Protein AF-A0A9P4Y854-F1 (afdb_monomer_lite)

Foldseek 3Di:
DDDPPDDDDDPVVVVVVLVVLLVVLVVQWDKAAAWPVCVVVVNGIFTGHPPRDPATSVCSVVVPPDGCRVHDDPVRVVVVVVVVVVVVVVVVVVVVVVVVVVVVVVVVVVVVVD

Secondary structure (DSSP, 8-state):
------PPPPHHHHHHHHHHHHHHHHHTPEEEEPPHHHHTTT--EEEE-TTT-SS-HHHHHTT-S---TT---HHHHHHHHHHHHHHHHHHHHHHHHHHHHHHHHHHHHHHHT-

pLDDT: mean 89.94, std 11.45, range [39.94, 98.5]

Sequence (114 aa):
MLNRITKSRSRAEKTKQKDSLLSLVLQNAITMPSCSFCEDRGIQSCQVSVEDSSRCAECVRLSCSRCDVQGLSAAEIHRIGIQYQRLEDQLESAEERLCNAAAEIGCLWKQKRL

Radius of gyration: 24.2 Å; chains: 1; bounding box: 44×31×76 Å

Structure (mmCIF, N/CA/C/O backbone):
data_AF-A0A9P4Y854-F1
#
_entry.id   AF-A0A9P4Y854-F1
#
loop_
_atom_site.group_PDB
_atom_site.id
_atom_site.type_symbol
_atom_site.label_atom_id
_atom_site.label_alt_id
_atom_site.label_comp_id
_atom_site.label_asym_id
_atom_site.label_entity_id
_atom_site.label_seq_id
_atom_site.pdbx_PDB_ins_code
_atom_site.Cartn_x
_atom_site.Cartn_y
_atom_site.Cartn_z
_atom_site.occupancy
_atom_site.B_iso_or_equiv
_atom_site.auth_seq_id
_atom_site.auth_comp_id
_atom_site.auth_asym_id
_atom_site.auth_atom_id
_atom_site.pdbx_PDB_model_num
ATOM 1 N N . MET A 1 1 ? 23.936 0.077 33.910 1.00 39.94 1 MET A N 1
ATOM 2 C CA . MET A 1 1 ? 23.189 0.101 32.634 1.00 39.94 1 MET A CA 1
ATOM 3 C C . MET A 1 1 ? 22.396 -1.195 32.526 1.00 39.94 1 MET A C 1
ATOM 5 O O . MET A 1 1 ? 22.991 -2.233 32.280 1.00 39.94 1 MET A O 1
ATOM 9 N N . LEU A 1 2 ? 21.093 -1.178 32.829 1.00 40.38 2 LEU A N 1
ATOM 10 C CA . LEU A 1 2 ? 20.246 -2.373 32.735 1.00 40.38 2 LEU A CA 1
ATOM 11 C C . LEU A 1 2 ? 19.595 -2.407 31.352 1.00 40.38 2 LEU A C 1
ATOM 13 O O . LEU A 1 2 ? 18.694 -1.625 31.056 1.00 40.38 2 LEU A O 1
ATOM 17 N N . ASN A 1 3 ? 20.084 -3.312 30.507 1.00 52.31 3 ASN A N 1
ATOM 18 C CA . ASN A 1 3 ? 19.506 -3.603 29.203 1.00 52.31 3 ASN A CA 1
ATOM 19 C C . ASN A 1 3 ? 18.100 -4.190 29.388 1.00 52.31 3 ASN A C 1
ATOM 21 O O . ASN A 1 3 ? 17.931 -5.312 29.865 1.00 52.31 3 ASN A O 1
ATOM 25 N N . ARG A 1 4 ? 17.078 -3.420 29.004 1.00 56.28 4 ARG A N 1
ATOM 26 C CA . ARG A 1 4 ? 15.685 -3.869 28.974 1.00 56.28 4 ARG A CA 1
ATOM 27 C C . ARG A 1 4 ? 15.478 -4.754 27.746 1.00 56.28 4 ARG A C 1
ATOM 29 O O . ARG A 1 4 ? 15.134 -4.265 26.676 1.00 56.28 4 ARG A O 1
ATOM 36 N N . ILE A 1 5 ? 15.670 -6.061 27.903 1.00 57.78 5 ILE A N 1
ATOM 37 C CA . ILE A 1 5 ? 15.207 -7.049 26.922 1.00 57.78 5 ILE A CA 1
ATOM 38 C C . ILE A 1 5 ? 13.676 -7.078 27.006 1.00 57.78 5 ILE A C 1
ATOM 40 O O . ILE A 1 5 ? 13.098 -7.628 27.945 1.00 57.78 5 ILE A O 1
ATOM 44 N N . THR A 1 6 ? 12.992 -6.447 26.053 1.00 59.03 6 THR A N 1
ATOM 45 C CA . THR A 1 6 ? 11.540 -6.569 25.909 1.00 59.03 6 THR A CA 1
ATOM 46 C C . THR A 1 6 ? 11.219 -7.972 25.402 1.00 59.03 6 THR A C 1
ATOM 48 O O . THR A 1 6 ? 11.350 -8.274 24.219 1.00 59.03 6 THR A O 1
ATOM 51 N N . LYS A 1 7 ? 10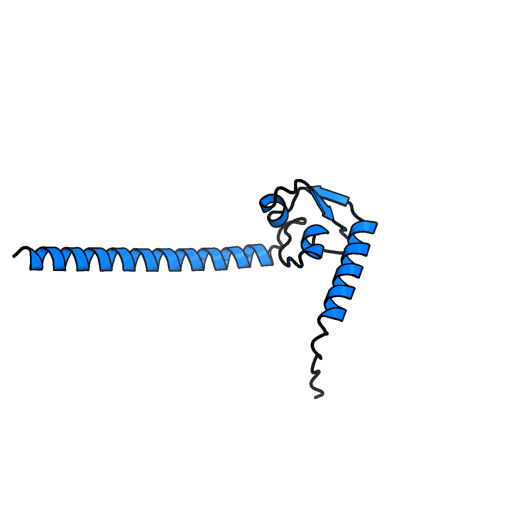.803 -8.863 26.312 1.00 63.03 7 LYS A N 1
ATOM 52 C CA . LYS A 1 7 ? 10.235 -10.172 25.956 1.00 63.03 7 LYS A CA 1
ATOM 53 C C . LYS A 1 7 ? 9.135 -9.951 24.912 1.00 63.03 7 LYS A C 1
ATOM 55 O O . LYS A 1 7 ? 8.155 -9.253 25.177 1.00 63.03 7 LYS A O 1
ATOM 60 N N . SER A 1 8 ? 9.303 -10.509 23.715 1.00 68.81 8 SER A N 1
ATOM 61 C CA . SER A 1 8 ? 8.289 -10.421 22.669 1.00 68.81 8 SER A CA 1
ATOM 62 C C . SER A 1 8 ? 7.018 -11.126 23.144 1.00 68.81 8 SER A C 1
ATOM 64 O O . SER A 1 8 ? 7.059 -12.318 23.448 1.00 68.81 8 SER A O 1
ATOM 66 N N . ARG A 1 9 ? 5.902 -10.389 23.215 1.00 76.56 9 ARG A N 1
ATOM 67 C CA . ARG A 1 9 ? 4.590 -10.918 23.624 1.00 76.56 9 ARG A CA 1
ATOM 68 C C . ARG A 1 9 ? 4.200 -12.136 22.796 1.00 76.56 9 ARG A C 1
ATOM 70 O O . ARG A 1 9 ? 4.439 -12.168 21.582 1.00 76.56 9 ARG A O 1
ATOM 77 N N . SER A 1 10 ? 3.548 -13.093 23.447 1.00 83.56 10 SER A N 1
ATOM 78 C CA . SER A 1 10 ? 3.038 -14.286 22.778 1.00 83.56 10 SER A CA 1
ATOM 79 C C . SER A 1 10 ? 1.940 -13.922 21.769 1.00 83.56 10 SER A C 1
ATOM 81 O O . SER A 1 10 ? 1.285 -12.880 21.867 1.00 83.56 10 SER A O 1
ATOM 83 N N . ARG A 1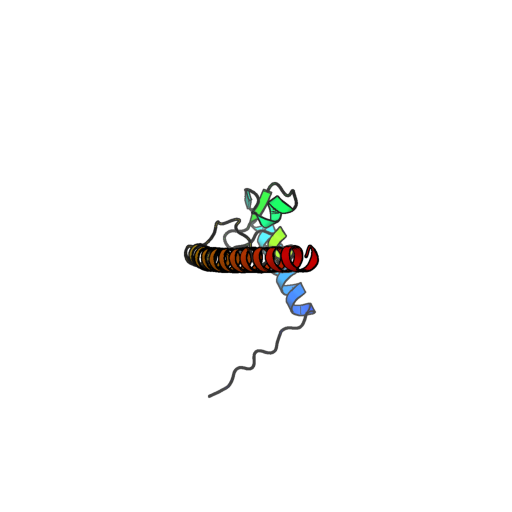 11 ? 1.708 -14.790 20.776 1.00 81.94 11 ARG A N 1
ATOM 84 C CA . ARG A 1 11 ? 0.635 -14.595 19.784 1.00 81.94 11 ARG A CA 1
ATOM 85 C C . ARG A 1 11 ? -0.735 -14.445 20.455 1.00 81.94 11 ARG A C 1
ATOM 87 O O . ARG A 1 11 ? -1.510 -13.586 20.053 1.00 81.94 11 ARG A O 1
ATOM 94 N N . ALA A 1 12 ? -0.993 -15.233 21.499 1.00 85.81 12 ALA A N 1
ATOM 95 C CA . ALA A 1 12 ? -2.245 -15.198 22.249 1.00 85.81 12 ALA A CA 1
ATOM 96 C C . ALA A 1 12 ? -2.472 -13.847 22.949 1.00 85.81 12 ALA A C 1
ATOM 98 O O . ALA A 1 12 ? -3.573 -13.307 22.897 1.00 85.81 12 ALA A O 1
ATOM 99 N N . GLU A 1 13 ? -1.432 -13.265 23.551 1.00 86.75 13 GLU A N 1
ATOM 100 C CA . GLU A 1 13 ? -1.516 -11.941 24.185 1.00 86.75 13 GLU A CA 1
ATOM 101 C C . GLU A 1 13 ? -1.803 -10.832 23.170 1.00 86.75 13 GLU A C 1
ATOM 103 O O . GLU A 1 13 ? -2.609 -9.944 23.441 1.00 86.75 13 GLU A O 1
ATOM 108 N N . LYS A 1 14 ? -1.181 -10.893 21.985 1.00 85.25 14 LYS A N 1
ATOM 109 C CA . LYS A 1 14 ? -1.431 -9.922 20.907 1.00 85.25 14 LYS A CA 1
ATOM 110 C C . LYS A 1 14 ? -2.875 -9.987 20.411 1.00 85.25 14 LYS A C 1
ATOM 112 O O . LYS A 1 14 ? -3.482 -8.942 20.198 1.00 85.25 14 LYS A O 1
ATOM 117 N N . THR A 1 15 ? -3.427 -11.193 20.257 1.00 87.81 15 THR A N 1
ATOM 118 C CA . THR A 1 15 ? -4.832 -11.375 19.870 1.00 87.81 15 THR A CA 1
ATOM 119 C C . THR A 1 15 ? -5.772 -10.801 20.926 1.00 87.81 15 THR A C 1
ATOM 121 O O . THR A 1 15 ? -6.601 -9.970 20.582 1.00 87.81 15 THR A O 1
ATOM 124 N N . LYS A 1 16 ? -5.571 -11.125 22.212 1.00 91.31 16 LYS A N 1
ATOM 125 C CA . LYS A 1 16 ? -6.386 -10.562 23.304 1.00 91.31 16 LYS A CA 1
ATOM 126 C C . LYS A 1 16 ? -6.366 -9.036 23.312 1.00 91.31 16 LYS A C 1
ATOM 128 O O . LYS A 1 16 ? -7.413 -8.415 23.408 1.00 91.31 16 LYS A O 1
ATOM 133 N N . GLN A 1 17 ? -5.188 -8.430 23.164 1.00 89.44 17 GLN A N 1
ATOM 134 C CA . GLN A 1 17 ? -5.062 -6.973 23.127 1.00 89.44 17 GLN A CA 1
ATOM 135 C C . GLN A 1 17 ? -5.811 -6.358 21.937 1.00 89.44 17 GLN A C 1
ATOM 137 O O . GLN A 1 17 ? -6.444 -5.315 22.086 1.00 89.44 17 GLN A O 1
ATOM 142 N N . LYS A 1 18 ? -5.737 -6.994 20.763 1.00 91.06 18 LYS A N 1
ATOM 143 C CA . LYS A 1 18 ? -6.473 -6.564 19.571 1.00 91.06 18 LYS A CA 1
ATOM 144 C C . LYS A 1 18 ? -7.981 -6.629 19.804 1.00 91.06 18 LYS A C 1
ATOM 146 O O . LYS A 1 18 ? -8.672 -5.674 19.474 1.00 91.06 18 LYS A O 1
ATOM 151 N N . ASP A 1 19 ? -8.465 -7.721 20.384 1.00 92.88 19 ASP A N 1
ATOM 152 C CA . ASP A 1 19 ? -9.891 -7.922 20.640 1.00 92.88 19 ASP A CA 1
ATOM 153 C C . ASP A 1 19 ? -10.407 -6.927 21.692 1.00 92.88 19 ASP A C 1
ATOM 155 O O . ASP A 1 19 ? -11.466 -6.330 21.509 1.00 92.88 19 ASP A O 1
ATOM 159 N N . SER A 1 20 ? -9.618 -6.655 22.740 1.00 93.06 20 SER A N 1
ATOM 160 C CA . SER A 1 20 ? -9.920 -5.598 23.714 1.00 93.06 20 SER A CA 1
ATOM 161 C C . SER A 1 20 ? -9.977 -4.213 23.067 1.00 93.06 20 SER A C 1
ATOM 163 O O . SER A 1 20 ? -10.927 -3.475 23.309 1.00 93.06 20 SER A O 1
ATOM 165 N N . LEU A 1 21 ? -9.003 -3.863 22.218 1.00 91.62 21 LEU A N 1
ATOM 166 C CA . LEU A 1 21 ? -9.006 -2.581 21.505 1.00 91.62 21 LEU A CA 1
ATOM 167 C C . LEU A 1 21 ? -10.214 -2.463 20.570 1.00 91.62 21 LEU A C 1
ATOM 169 O O . LEU A 1 21 ? -10.861 -1.425 20.536 1.00 91.62 21 LEU A O 1
ATOM 173 N N . LEU A 1 22 ? -10.531 -3.525 19.828 1.00 93.56 22 LEU A N 1
ATOM 174 C CA . LEU A 1 22 ? -11.686 -3.548 18.935 1.00 93.56 22 LEU A CA 1
ATOM 175 C C . LEU A 1 22 ? -12.992 -3.329 19.708 1.00 93.56 22 LEU A C 1
ATOM 177 O O . LEU A 1 22 ? -13.839 -2.565 19.257 1.00 93.56 22 LEU A O 1
ATOM 181 N N . SER A 1 23 ? -13.135 -3.955 20.880 1.00 93.62 23 SER A N 1
ATOM 182 C CA . SER A 1 23 ? -14.298 -3.753 21.748 1.00 93.62 23 SER A CA 1
ATOM 183 C C . SER A 1 23 ? -14.443 -2.297 22.192 1.00 93.62 23 SER A C 1
ATOM 185 O O . SER A 1 23 ? -15.556 -1.785 22.172 1.00 93.62 23 SER A O 1
ATOM 187 N N . LEU A 1 24 ? -13.347 -1.633 22.575 1.00 92.88 24 LEU A N 1
ATOM 188 C CA . LEU A 1 24 ? -13.373 -0.218 22.970 1.00 92.88 24 LEU A CA 1
ATOM 189 C C . LEU A 1 24 ? -13.769 0.681 21.795 1.00 92.88 24 LEU A C 1
ATOM 191 O O . LEU A 1 24 ? -14.689 1.484 21.913 1.00 92.88 24 LEU A O 1
ATOM 195 N N . VAL A 1 25 ? -13.154 0.464 20.626 1.00 91.88 25 VAL A N 1
ATOM 196 C CA . VAL A 1 25 ? -13.473 1.226 19.411 1.00 91.88 25 VAL A CA 1
ATOM 197 C C . VAL A 1 25 ? -14.953 1.109 19.051 1.00 91.88 25 VAL A C 1
ATOM 199 O O . VAL A 1 25 ? -15.549 2.105 18.664 1.00 91.88 25 VAL A O 1
ATOM 202 N N . LEU A 1 26 ? -15.550 -0.080 19.182 1.00 93.12 26 LEU A N 1
ATOM 203 C CA . LEU A 1 26 ? -16.968 -0.300 18.881 1.00 93.12 26 LEU A CA 1
ATOM 204 C C . LEU A 1 26 ? -17.920 0.309 19.922 1.00 93.12 26 LEU A C 1
ATOM 206 O O . LEU A 1 26 ? -19.042 0.652 19.563 1.00 93.12 26 LEU A O 1
ATOM 210 N N . GLN A 1 27 ? -17.503 0.445 21.184 1.00 93.31 27 GLN A N 1
ATOM 211 C CA . GLN A 1 27 ? -18.329 1.049 22.239 1.00 93.31 27 GLN A CA 1
ATOM 212 C C . GLN A 1 27 ? -18.496 2.562 22.054 1.00 93.31 27 GLN A C 1
ATOM 214 O O . GLN A 1 27 ? -19.586 3.079 22.278 1.00 93.31 27 GLN A O 1
ATOM 219 N N . ASN A 1 28 ? -17.445 3.245 21.595 1.00 90.12 28 ASN A N 1
ATOM 220 C CA . ASN A 1 28 ? -17.416 4.701 21.406 1.00 90.12 28 ASN A CA 1
ATOM 221 C C . ASN A 1 28 ? -17.393 5.094 19.918 1.00 90.12 28 ASN A C 1
ATOM 223 O O . ASN A 1 28 ? -16.805 6.108 19.536 1.00 90.12 28 ASN A O 1
ATOM 227 N N . ALA A 1 29 ? -17.970 4.257 19.053 1.00 92.69 29 ALA A N 1
ATOM 228 C CA . ALA A 1 29 ? -17.840 4.425 17.615 1.00 92.69 29 ALA A CA 1
ATOM 229 C C . ALA A 1 29 ? -18.702 5.572 17.071 1.00 92.69 29 ALA A C 1
ATOM 231 O O . ALA A 1 29 ? -19.912 5.631 17.290 1.00 92.69 29 ALA A O 1
ATOM 232 N N . ILE A 1 30 ? -18.081 6.419 16.256 1.00 93.81 30 ILE A N 1
ATOM 233 C CA . ILE A 1 30 ? -18.751 7.283 15.290 1.00 93.81 30 ILE A CA 1
ATOM 234 C C . ILE A 1 30 ? -18.584 6.708 13.883 1.00 93.81 30 ILE A C 1
ATOM 236 O O . ILE A 1 30 ? -17.570 6.086 13.550 1.00 93.81 30 ILE A O 1
ATOM 240 N N . THR A 1 31 ? -19.586 6.941 13.039 1.00 95.19 31 THR A N 1
ATOM 241 C CA . THR A 1 31 ? -19.519 6.563 11.625 1.00 95.19 31 THR A CA 1
ATOM 242 C C . THR A 1 31 ? -18.822 7.667 10.842 1.00 95.19 31 THR A C 1
ATOM 244 O O . THR A 1 31 ? -19.251 8.818 10.865 1.00 95.19 31 THR A O 1
ATOM 247 N N . MET A 1 32 ? -17.758 7.304 10.136 1.00 94.12 32 MET A N 1
ATOM 248 C CA . MET A 1 32 ? -17.004 8.177 9.243 1.00 94.12 32 MET A CA 1
ATOM 249 C C . MET A 1 32 ? -16.989 7.608 7.819 1.00 94.12 32 MET A C 1
ATOM 251 O O . MET A 1 32 ? -17.240 6.409 7.640 1.00 94.12 32 MET A O 1
ATOM 255 N N . PRO A 1 33 ? -16.667 8.430 6.803 1.00 93.88 33 PRO A N 1
ATOM 256 C CA . PRO A 1 33 ? -16.333 7.927 5.474 1.00 93.88 33 PRO A CA 1
ATOM 257 C C . PRO A 1 33 ? -15.292 6.803 5.536 1.00 93.88 33 PRO A C 1
ATOM 259 O O . PRO A 1 33 ? -14.488 6.722 6.472 1.00 93.88 33 PRO A O 1
ATOM 262 N N . SER A 1 34 ? -15.327 5.904 4.556 1.00 94.88 34 SER A N 1
ATOM 263 C CA . SER A 1 34 ? -14.347 4.828 4.453 1.00 94.88 34 SER A CA 1
ATOM 264 C C . SER A 1 34 ? -12.926 5.373 4.328 1.00 94.88 34 SER A C 1
ATOM 266 O O . SER A 1 34 ? -12.683 6.373 3.663 1.00 94.88 34 SER A O 1
ATOM 268 N N . CYS A 1 35 ? -11.976 4.690 4.962 1.00 94.94 35 CYS A N 1
ATOM 269 C CA . CYS A 1 35 ? -10.557 4.918 4.705 1.00 94.94 35 CYS A CA 1
ATOM 270 C C . CYS A 1 35 ? -10.136 4.158 3.441 1.00 94.94 35 CYS A C 1
ATOM 272 O O . CYS A 1 35 ? -10.791 3.166 3.106 1.00 94.94 35 CYS A O 1
ATOM 274 N N . SER A 1 36 ? -9.012 4.520 2.818 1.00 93.00 36 SER A N 1
ATOM 275 C CA . SER A 1 36 ? -8.552 3.919 1.553 1.00 93.00 36 SER A CA 1
ATOM 276 C C . SER A 1 36 ? -8.521 2.385 1.611 1.00 93.00 36 SER A C 1
ATOM 278 O O . SER A 1 36 ? -9.074 1.699 0.761 1.00 93.00 36 SER A O 1
ATOM 280 N N . PHE A 1 37 ? -7.979 1.815 2.695 1.00 94.12 37 PHE A N 1
ATOM 281 C CA . PHE A 1 37 ? -7.930 0.355 2.869 1.00 94.12 37 PHE A CA 1
ATOM 282 C C . PHE A 1 37 ? -9.313 -0.327 2.917 1.00 94.12 37 PHE A C 1
ATOM 284 O O . PHE A 1 37 ? -9.454 -1.489 2.530 1.00 94.12 37 PHE A O 1
ATOM 291 N N . CYS A 1 38 ? -10.319 0.350 3.472 1.00 95.12 38 CYS A N 1
ATOM 292 C CA . CYS A 1 38 ? -11.682 -0.172 3.560 1.00 95.12 38 CYS A CA 1
ATOM 293 C C . CYS A 1 38 ? -12.429 0.030 2.236 1.00 95.12 38 CYS A C 1
ATOM 295 O O . CYS A 1 38 ? -13.165 -0.864 1.816 1.00 95.12 38 CYS A O 1
ATOM 297 N N . GLU A 1 39 ? -12.185 1.152 1.562 1.00 95.50 39 GLU A N 1
ATOM 298 C CA . GLU A 1 39 ? -12.730 1.461 0.241 1.00 95.50 39 GLU A CA 1
ATOM 299 C C . GLU A 1 39 ? -12.283 0.432 -0.808 1.00 95.50 39 GLU A C 1
ATOM 301 O O . GLU A 1 39 ? -13.131 -0.141 -1.492 1.00 95.50 39 GLU A O 1
ATOM 306 N N . ASP A 1 40 ? -10.997 0.057 -0.817 1.00 93.75 40 ASP A N 1
ATOM 307 C CA . ASP A 1 40 ? -10.442 -1.018 -1.663 1.00 93.75 40 ASP A CA 1
ATOM 308 C C . ASP A 1 40 ? -11.145 -2.377 -1.471 1.00 93.75 40 ASP A C 1
ATOM 310 O O . ASP A 1 40 ? -11.045 -3.284 -2.300 1.00 93.75 40 ASP A O 1
ATOM 314 N N . ARG A 1 41 ? -11.851 -2.551 -0.348 1.00 93.06 41 ARG A N 1
ATOM 315 C CA . ARG A 1 41 ? -12.599 -3.765 0.009 1.00 93.06 41 ARG A CA 1
ATOM 316 C C . ARG A 1 41 ? -14.109 -3.619 -0.184 1.00 93.06 41 ARG A C 1
ATOM 318 O O . ARG A 1 41 ? -14.849 -4.526 0.192 1.00 93.06 41 ARG A O 1
ATOM 325 N N . GLY A 1 42 ? -14.567 -2.501 -0.742 1.00 94.31 42 GLY A N 1
ATOM 326 C CA . GLY A 1 42 ? -15.982 -2.201 -0.961 1.00 94.31 42 GLY A CA 1
ATOM 327 C C . GLY A 1 42 ? -16.742 -1.782 0.300 1.00 94.31 42 GLY A C 1
ATOM 328 O O . GLY A 1 42 ? -17.974 -1.765 0.293 1.00 94.31 42 GLY A O 1
ATOM 329 N N . ILE A 1 43 ? -16.043 -1.451 1.388 1.00 94.00 43 ILE A N 1
ATOM 330 C CA . ILE A 1 43 ? -16.657 -0.981 2.633 1.00 94.00 43 ILE A CA 1
ATOM 331 C C . ILE A 1 43 ? -16.862 0.529 2.522 1.00 94.00 43 ILE A C 1
ATOM 333 O O . ILE A 1 43 ? -15.900 1.269 2.377 1.00 94.00 43 ILE A O 1
ATOM 337 N N . GLN A 1 44 ? -18.115 0.973 2.631 1.00 93.31 44 GLN A N 1
ATOM 338 C CA . GLN A 1 44 ? -18.525 2.361 2.362 1.00 93.31 44 GLN A CA 1
ATOM 339 C C . GLN A 1 44 ? -18.321 3.322 3.545 1.00 93.31 44 GLN A C 1
ATOM 341 O O . GLN A 1 44 ? -18.302 4.538 3.381 1.00 93.31 44 GLN A O 1
ATOM 346 N N . SER A 1 45 ? -18.205 2.789 4.761 1.00 95.12 45 SER A N 1
ATOM 347 C CA . SER A 1 45 ? -18.092 3.595 5.976 1.00 95.12 45 SER A CA 1
ATOM 348 C C . SER A 1 45 ? -17.267 2.884 7.035 1.00 95.12 45 SER A C 1
ATOM 350 O O . SER A 1 45 ? -17.368 1.666 7.201 1.00 95.12 45 SER A O 1
ATOM 352 N N . CYS A 1 46 ? -16.511 3.655 7.801 1.00 96.12 46 CYS A N 1
ATOM 353 C CA . CYS A 1 46 ? -15.679 3.175 8.889 1.00 96.12 46 CYS A CA 1
ATOM 354 C C . CYS A 1 46 ? -16.299 3.519 10.246 1.00 96.12 46 CYS A C 1
ATOM 356 O O . CYS A 1 46 ? -16.718 4.650 10.473 1.00 96.12 46 CYS A O 1
ATOM 358 N N . GLN A 1 47 ? -16.287 2.563 11.176 1.00 96.00 47 GLN A N 1
ATOM 359 C CA . GLN A 1 47 ? -16.537 2.836 12.594 1.00 96.00 47 GLN A CA 1
ATOM 360 C C . GLN A 1 47 ? -15.223 3.244 13.260 1.00 96.00 47 GLN A C 1
ATOM 362 O O . GLN A 1 47 ? -14.233 2.514 13.154 1.00 96.00 47 GLN A O 1
ATOM 367 N N . VAL A 1 48 ? -15.193 4.403 13.909 1.00 94.56 48 VAL A N 1
ATOM 368 C CA . VAL A 1 48 ? -13.977 4.998 14.484 1.00 94.56 48 VAL A CA 1
ATOM 369 C C . VAL A 1 48 ? -14.281 5.513 15.882 1.00 94.56 48 VAL A C 1
ATOM 371 O O . VAL A 1 48 ? -15.302 6.155 16.076 1.00 94.56 48 VAL A O 1
ATOM 374 N N . SER A 1 49 ? -13.381 5.292 16.836 1.00 93.25 49 SER A N 1
ATOM 375 C CA . SER A 1 49 ? -13.389 6.015 18.113 1.00 93.25 49 SER A CA 1
ATOM 376 C C . SER A 1 49 ? -12.211 6.980 18.111 1.00 93.25 49 SER A C 1
ATOM 378 O O . SER A 1 49 ? -11.066 6.541 18.019 1.00 93.25 49 SER A O 1
ATOM 380 N N . VAL A 1 50 ? -12.487 8.285 18.179 1.00 86.19 50 VAL A N 1
ATOM 381 C CA . VAL A 1 50 ? -11.456 9.341 18.137 1.00 86.19 50 VAL A CA 1
ATOM 382 C C . VAL A 1 50 ? -10.534 9.276 19.360 1.00 86.19 50 VAL A C 1
ATOM 384 O O . VAL A 1 50 ? -9.357 9.613 19.262 1.00 86.19 50 VAL A O 1
ATOM 387 N N . GLU A 1 51 ? -11.052 8.806 20.493 1.00 88.38 51 GLU A N 1
ATOM 388 C CA . GLU A 1 51 ? -10.327 8.737 21.764 1.00 88.38 51 GLU A CA 1
ATOM 389 C C . GLU A 1 51 ? -9.494 7.454 21.887 1.00 88.38 51 GLU A C 1
ATOM 391 O O . GLU A 1 51 ? -8.363 7.484 22.375 1.00 88.38 51 GLU A O 1
ATOM 396 N N . ASP A 1 52 ? -10.028 6.327 21.408 1.00 88.69 52 ASP A N 1
ATOM 397 C CA . ASP A 1 52 ? -9.434 5.008 21.647 1.00 88.69 52 ASP A CA 1
ATOM 398 C C . ASP A 1 52 ? -8.436 4.585 20.559 1.00 88.69 52 ASP A C 1
ATOM 400 O O . ASP A 1 52 ? -7.538 3.769 20.804 1.00 88.69 52 ASP A O 1
ATOM 404 N N . SER A 1 53 ? -8.591 5.077 19.322 1.00 88.38 53 SER A N 1
ATOM 405 C CA . SER A 1 53 ? -7.730 4.656 18.217 1.00 88.38 53 SER A CA 1
ATOM 406 C C . SER A 1 53 ? -7.647 5.654 17.067 1.00 88.38 53 SER A C 1
ATOM 408 O O . SER A 1 53 ? -8.640 6.183 16.590 1.00 88.38 53 SER A O 1
ATOM 410 N N . SER A 1 54 ? -6.454 5.780 16.489 1.00 89.19 54 SER A N 1
ATOM 411 C CA . SER A 1 54 ? -6.274 6.442 15.191 1.00 89.19 54 SER A CA 1
ATOM 412 C C . SER A 1 54 ? -6.766 5.603 14.001 1.00 89.19 54 SER A C 1
ATOM 414 O O . SER A 1 54 ? -6.689 6.042 12.857 1.00 89.19 54 SER A O 1
ATOM 416 N N . ARG A 1 55 ? -7.236 4.368 14.237 1.00 92.12 55 ARG A N 1
ATOM 417 C CA . ARG A 1 55 ? -7.651 3.418 13.196 1.00 92.12 55 ARG A CA 1
ATOM 418 C C . ARG A 1 55 ? -9.125 3.060 13.336 1.00 92.12 55 ARG A C 1
ATOM 420 O O . ARG A 1 55 ? -9.634 2.937 14.447 1.00 92.12 55 ARG A O 1
ATOM 427 N N . CYS A 1 56 ? -9.783 2.790 12.212 1.00 94.62 56 CYS A N 1
ATOM 428 C CA . CYS A 1 56 ? -11.144 2.267 12.230 1.00 94.62 56 CYS A CA 1
ATOM 429 C C . CYS A 1 56 ? -11.201 0.827 12.769 1.00 94.62 56 CYS A C 1
ATOM 431 O O . CYS A 1 56 ? -10.214 0.082 12.726 1.00 94.62 56 CYS A O 1
ATOM 433 N N . ALA A 1 57 ? -12.383 0.415 13.228 1.00 95.00 57 ALA A N 1
ATOM 434 C CA . ALA A 1 57 ? -12.656 -0.915 13.765 1.00 95.00 57 ALA A CA 1
ATOM 435 C C . ALA A 1 57 ? -12.203 -2.030 12.810 1.00 95.00 57 ALA A C 1
ATOM 437 O O . ALA A 1 57 ? -11.591 -3.010 13.230 1.00 95.00 57 ALA A O 1
ATOM 438 N N . GLU A 1 58 ? -12.426 -1.854 11.509 1.00 94.75 58 GLU A N 1
ATOM 439 C CA . GLU A 1 58 ? -12.071 -2.850 10.503 1.00 94.75 58 GLU A CA 1
ATOM 440 C C . GLU A 1 58 ? -10.552 -2.986 10.324 1.00 94.75 58 GLU A C 1
ATOM 442 O O . GLU A 1 58 ? -10.005 -4.093 10.325 1.00 94.75 58 GLU A O 1
ATOM 447 N N . CYS A 1 59 ? -9.836 -1.862 10.273 1.00 94.38 59 CYS A N 1
ATOM 448 C CA . CYS A 1 59 ? -8.378 -1.858 10.251 1.00 94.38 59 CYS A CA 1
ATOM 449 C C . CYS A 1 59 ? -7.787 -2.442 11.542 1.00 94.38 59 CYS A C 1
ATOM 451 O O . CYS A 1 59 ? -6.785 -3.155 11.479 1.00 94.38 59 CYS A O 1
ATOM 453 N N . VAL A 1 60 ? -8.403 -2.212 12.707 1.00 93.75 60 VAL A N 1
ATOM 454 C CA . VAL A 1 60 ? -8.003 -2.871 13.962 1.00 93.75 60 VAL A CA 1
ATOM 455 C C . VAL A 1 60 ? -8.235 -4.382 13.874 1.00 93.75 60 VAL A C 1
ATOM 457 O O . VAL A 1 60 ? -7.323 -5.155 14.177 1.00 93.75 60 VAL A O 1
ATOM 460 N N . ARG A 1 61 ? -9.409 -4.813 13.401 1.00 92.25 61 ARG A N 1
ATOM 461 C CA . ARG A 1 61 ? -9.805 -6.224 13.257 1.00 92.25 61 ARG A CA 1
ATOM 462 C C . ARG A 1 61 ? -8.833 -7.007 12.378 1.00 92.25 61 ARG A C 1
ATOM 464 O O . ARG A 1 61 ? -8.417 -8.109 12.756 1.00 92.25 61 ARG A O 1
ATOM 471 N N . LEU A 1 62 ? -8.448 -6.415 11.249 1.00 91.56 62 LEU A N 1
ATOM 472 C CA . LEU A 1 62 ? -7.534 -6.984 10.257 1.00 91.56 62 LEU A CA 1
ATOM 473 C C . LEU A 1 62 ? -6.053 -6.714 10.558 1.00 91.56 62 LEU A C 1
ATOM 475 O O . LEU A 1 62 ? -5.190 -7.098 9.772 1.00 91.56 62 LEU A O 1
ATOM 479 N N . SER A 1 63 ? -5.740 -6.086 11.696 1.00 90.00 63 SER A N 1
ATOM 480 C CA . SER A 1 63 ? -4.375 -5.696 12.067 1.00 90.00 63 SER A CA 1
ATOM 481 C C . SER A 1 63 ? -3.679 -4.826 11.008 1.00 90.00 63 SER A C 1
ATOM 483 O O . SER A 1 63 ? -2.452 -4.841 10.901 1.00 90.00 63 SER A O 1
ATOM 485 N N . CYS A 1 64 ? -4.444 -4.047 10.241 1.00 89.19 64 CYS A N 1
ATOM 486 C CA . CYS A 1 64 ? -3.906 -3.079 9.299 1.00 89.19 64 CYS A CA 1
ATOM 487 C C . CYS A 1 64 ? -3.309 -1.901 10.077 1.00 89.19 64 CYS A C 1
ATOM 489 O O . CYS A 1 64 ? -3.966 -1.300 10.932 1.00 89.19 64 CYS A O 1
ATOM 491 N N . SER A 1 65 ? -2.038 -1.594 9.827 1.00 85.00 65 SER A N 1
ATOM 492 C CA . SER A 1 65 ? -1.342 -0.485 10.484 1.00 85.00 65 SER A CA 1
ATOM 493 C C . SER A 1 65 ? -1.587 0.861 9.807 1.00 85.00 65 SER A C 1
ATOM 495 O O . SER A 1 65 ? -1.439 1.884 10.465 1.00 85.00 65 SER A O 1
ATOM 497 N N . ARG A 1 66 ? -1.971 0.867 8.526 1.00 84.00 66 ARG A N 1
ATOM 498 C CA . ARG A 1 66 ? -2.204 2.078 7.733 1.00 84.00 66 ARG A CA 1
ATOM 499 C C . ARG A 1 66 ? -3.705 2.283 7.580 1.00 84.00 66 ARG A C 1
ATOM 501 O O . ARG A 1 66 ? -4.340 1.635 6.756 1.00 84.00 66 ARG A O 1
ATOM 508 N N . CYS A 1 67 ? -4.261 3.130 8.432 1.00 91.56 67 CYS A N 1
ATOM 509 C CA . CYS A 1 67 ? -5.637 3.586 8.333 1.00 91.56 67 CYS A CA 1
ATOM 510 C C . CYS A 1 67 ? -5.590 5.105 8.256 1.00 91.56 67 CYS A C 1
ATOM 512 O O . CYS A 1 67 ? -5.078 5.753 9.161 1.00 91.56 67 CYS A O 1
ATOM 514 N N . ASP A 1 68 ? -6.103 5.639 7.166 1.00 92.81 68 ASP A N 1
ATOM 515 C CA . ASP A 1 68 ? -6.139 7.055 6.817 1.00 92.81 68 ASP A CA 1
ATOM 516 C C . ASP A 1 68 ? -7.512 7.678 7.114 1.00 92.81 68 ASP A C 1
ATOM 518 O O . ASP A 1 68 ? -7.841 8.743 6.606 1.00 92.81 68 ASP A O 1
ATOM 522 N N . VAL A 1 69 ? -8.325 7.032 7.963 1.00 93.25 69 VAL A N 1
ATOM 523 C CA . VAL A 1 69 ? -9.687 7.491 8.289 1.00 93.25 69 VAL A CA 1
ATOM 524 C C . VAL A 1 69 ? -9.716 8.871 8.959 1.00 93.25 69 VAL A C 1
ATOM 526 O O . VAL A 1 69 ? -10.694 9.598 8.832 1.00 93.25 69 VAL A O 1
ATOM 529 N N . GLN A 1 70 ? -8.637 9.244 9.654 1.00 89.31 70 GLN A N 1
ATOM 530 C CA . GLN A 1 70 ? -8.448 10.568 10.262 1.00 89.31 70 GLN A CA 1
ATOM 531 C C . GLN A 1 70 ? -7.565 11.489 9.396 1.00 89.31 70 GLN A C 1
ATOM 533 O O . GLN A 1 70 ? -7.125 12.541 9.855 1.00 89.31 70 GLN A O 1
ATOM 538 N N . GLY A 1 71 ? -7.293 11.098 8.148 1.00 88.50 71 GLY A N 1
ATOM 539 C CA . GLY A 1 71 ? -6.288 11.722 7.296 1.00 88.50 71 GLY A CA 1
ATOM 540 C C . GLY A 1 71 ? -4.861 11.272 7.623 1.00 88.50 71 GLY A C 1
ATOM 541 O O . GLY A 1 71 ? -4.611 10.520 8.566 1.00 88.50 71 GLY A O 1
ATOM 542 N N . LEU A 1 72 ? -3.911 11.727 6.805 1.00 87.50 72 LEU A N 1
ATOM 543 C CA . LEU A 1 72 ? -2.484 11.453 6.973 1.00 87.50 72 LEU A CA 1
ATOM 544 C C . LEU A 1 72 ? -1.808 12.600 7.723 1.00 87.50 72 LEU A C 1
ATOM 546 O O . LEU A 1 72 ? -2.048 13.774 7.438 1.00 87.50 72 LEU A O 1
ATOM 550 N N . SER A 1 73 ? -0.903 12.272 8.643 1.00 87.75 73 SER A N 1
ATOM 551 C CA . SER A 1 73 ? -0.075 13.285 9.298 1.00 87.75 73 SER A CA 1
ATOM 552 C C . SER A 1 73 ? 0.920 13.915 8.316 1.00 87.75 73 SER A C 1
ATOM 554 O O . SER A 1 73 ? 1.373 13.278 7.362 1.00 87.75 73 SER A O 1
ATOM 556 N N . ALA A 1 74 ? 1.359 15.147 8.591 1.00 89.94 74 ALA A N 1
ATOM 557 C CA . ALA A 1 74 ? 2.380 15.820 7.779 1.00 89.94 74 ALA A CA 1
ATOM 558 C C . ALA A 1 74 ? 3.666 14.978 7.630 1.00 89.94 74 ALA A C 1
ATOM 560 O O . ALA A 1 74 ? 4.266 14.918 6.557 1.00 89.94 74 ALA A O 1
ATOM 561 N N . ALA A 1 75 ? 4.057 14.259 8.687 1.00 89.50 75 ALA A N 1
ATOM 562 C CA . ALA A 1 75 ? 5.211 13.363 8.666 1.00 89.50 75 ALA A CA 1
ATOM 563 C C . ALA A 1 75 ? 4.996 12.113 7.794 1.00 89.50 75 ALA A C 1
ATOM 565 O O . ALA A 1 75 ? 5.961 11.546 7.278 1.00 89.50 75 ALA A O 1
ATOM 566 N N . GLU A 1 76 ? 3.763 11.626 7.661 1.00 88.81 76 GLU A N 1
ATOM 567 C CA . GLU A 1 76 ? 3.423 10.533 6.741 1.00 88.81 76 GLU A CA 1
ATOM 568 C C . GLU A 1 76 ? 3.402 11.017 5.297 1.00 88.81 76 GLU A C 1
ATOM 570 O O . GLU A 1 76 ? 4.021 10.376 4.453 1.00 88.81 76 GLU A O 1
ATOM 575 N N . ILE A 1 77 ? 2.800 12.179 5.030 1.00 91.19 77 ILE A N 1
ATOM 576 C CA . ILE A 1 77 ? 2.786 12.803 3.699 1.00 91.19 77 ILE A CA 1
ATOM 577 C C . ILE A 1 77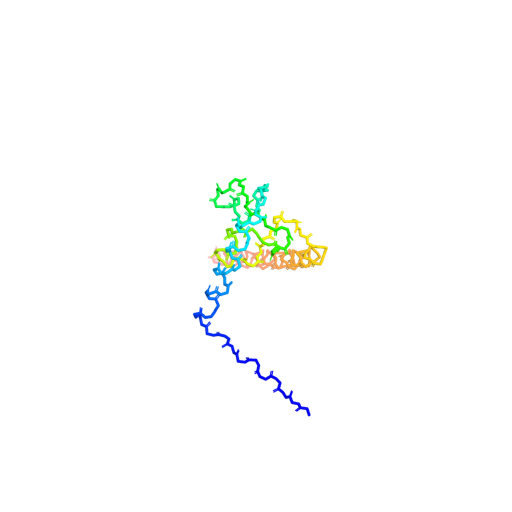 ? 4.217 13.032 3.201 1.00 91.19 77 ILE A C 1
ATOM 579 O O . ILE A 1 77 ? 4.562 12.626 2.094 1.00 91.19 77 ILE A O 1
ATOM 583 N N . HIS A 1 78 ? 5.089 13.594 4.041 1.00 94.56 78 HIS A N 1
ATOM 584 C CA . HIS A 1 78 ? 6.495 13.799 3.691 1.00 94.56 78 HIS A CA 1
ATOM 585 C C . HIS A 1 78 ? 7.220 12.481 3.371 1.00 94.56 78 HIS A C 1
ATOM 587 O O . HIS A 1 78 ? 7.974 12.390 2.402 1.00 94.56 78 HIS A O 1
ATOM 593 N N . ARG A 1 79 ? 6.968 11.423 4.154 1.00 92.06 79 ARG A N 1
ATOM 594 C CA . ARG A 1 79 ? 7.530 10.089 3.888 1.00 92.06 79 ARG A CA 1
ATOM 595 C C . ARG A 1 79 ? 7.026 9.507 2.570 1.00 92.06 79 ARG A C 1
ATOM 597 O O . ARG A 1 79 ? 7.821 8.900 1.858 1.00 92.06 79 ARG A O 1
ATOM 604 N N . ILE A 1 80 ? 5.746 9.693 2.248 1.00 91.19 80 ILE A N 1
ATOM 605 C CA . ILE A 1 80 ? 5.166 9.281 0.965 1.00 91.19 80 ILE A CA 1
ATOM 606 C C . ILE A 1 80 ? 5.852 10.028 -0.181 1.00 91.19 80 ILE A C 1
ATOM 608 O O . ILE A 1 80 ? 6.289 9.376 -1.120 1.00 91.19 80 ILE A O 1
ATOM 612 N N . GLY A 1 81 ? 6.043 11.346 -0.064 1.00 95.81 81 GLY A N 1
ATOM 613 C CA . GLY A 1 81 ? 6.740 12.148 -1.074 1.00 95.81 81 GLY A CA 1
ATOM 614 C C . GLY A 1 81 ? 8.166 11.662 -1.352 1.00 95.81 81 GLY A C 1
ATOM 615 O O . GLY A 1 81 ? 8.531 11.456 -2.504 1.00 95.81 81 GLY A O 1
ATOM 616 N N . ILE A 1 82 ? 8.949 11.373 -0.306 1.00 97.00 82 ILE A N 1
ATOM 617 C CA . ILE A 1 82 ? 10.303 10.808 -0.470 1.00 97.00 82 ILE A CA 1
ATOM 618 C C . ILE A 1 82 ? 10.265 9.448 -1.177 1.00 97.00 82 ILE A C 1
ATOM 620 O O . ILE A 1 82 ? 11.103 9.168 -2.033 1.00 97.00 82 ILE A O 1
ATOM 624 N N . GLN A 1 83 ? 9.330 8.570 -0.798 1.00 96.19 83 GLN A N 1
ATOM 625 C CA . GLN A 1 83 ? 9.210 7.262 -1.447 1.00 96.19 83 GLN A CA 1
ATOM 626 C C . GLN A 1 83 ? 8.791 7.393 -2.909 1.00 96.19 83 GLN A C 1
ATOM 628 O O . GLN A 1 83 ? 9.295 6.646 -3.739 1.00 96.19 83 GLN A O 1
ATOM 633 N N . TYR A 1 84 ? 7.900 8.333 -3.208 1.00 97.31 84 TYR A N 1
ATOM 634 C CA . TYR A 1 84 ? 7.432 8.596 -4.557 1.00 97.31 84 TYR A CA 1
ATOM 635 C C . TYR A 1 84 ? 8.586 9.045 -5.463 1.00 97.31 84 TYR A C 1
ATOM 637 O O . TYR A 1 84 ? 8.847 8.375 -6.455 1.00 97.31 84 TYR A O 1
ATOM 645 N N . GLN A 1 85 ? 9.372 10.045 -5.044 1.00 97.88 85 GLN A N 1
ATOM 646 C CA . GLN A 1 85 ? 10.560 10.482 -5.793 1.00 97.88 85 GLN A CA 1
ATOM 647 C C . GLN A 1 85 ? 11.535 9.326 -6.041 1.00 97.88 85 GLN A C 1
ATOM 649 O O . GLN A 1 85 ? 11.997 9.106 -7.153 1.00 97.88 85 GLN A O 1
ATOM 654 N N . ARG A 1 86 ? 11.806 8.521 -5.007 1.00 98.00 86 ARG A N 1
ATOM 655 C CA . ARG A 1 86 ? 12.687 7.357 -5.140 1.00 98.00 86 ARG A CA 1
ATOM 656 C C . ARG A 1 86 ? 12.175 6.354 -6.181 1.00 98.00 86 ARG A C 1
ATOM 658 O O . ARG A 1 86 ? 12.985 5.701 -6.835 1.00 98.00 86 ARG A O 1
ATOM 665 N N . LEU A 1 87 ? 10.861 6.152 -6.268 1.00 98.31 87 LEU A N 1
ATOM 666 C CA . LEU A 1 87 ? 10.264 5.250 -7.253 1.00 98.31 87 LEU A CA 1
ATOM 667 C C . LEU A 1 87 ? 10.349 5.831 -8.665 1.00 98.31 87 LEU A C 1
ATOM 669 O O . LEU A 1 87 ? 10.622 5.067 -9.586 1.00 98.31 87 LEU A O 1
ATOM 673 N N . GLU A 1 88 ? 10.175 7.143 -8.829 1.00 98.31 88 GLU A N 1
ATOM 674 C CA . GLU A 1 88 ? 10.375 7.824 -10.114 1.00 98.31 88 GLU A CA 1
ATOM 675 C C . GLU A 1 88 ? 11.817 7.660 -10.608 1.00 98.31 88 GLU A C 1
ATOM 677 O O . GLU A 1 88 ? 12.019 7.180 -11.721 1.00 98.31 88 GLU A O 1
ATOM 682 N N . ASP A 1 89 ? 12.812 7.900 -9.749 1.00 98.19 89 ASP A N 1
ATOM 683 C CA . ASP A 1 89 ? 14.228 7.709 -10.099 1.00 98.19 89 ASP A CA 1
ATOM 684 C C . ASP A 1 89 ? 14.525 6.245 -10.503 1.00 98.19 89 ASP A C 1
ATOM 686 O O . ASP A 1 89 ? 15.315 5.950 -11.405 1.00 98.19 89 ASP A O 1
ATOM 690 N N . GLN A 1 90 ? 13.891 5.281 -9.822 1.00 98.12 90 GLN A N 1
ATOM 691 C CA . GLN A 1 90 ? 14.027 3.857 -10.149 1.00 98.12 90 GLN A CA 1
ATOM 692 C C . GLN A 1 90 ? 13.372 3.494 -11.479 1.00 98.12 90 GLN A C 1
ATOM 694 O O . GLN A 1 90 ? 13.886 2.616 -12.180 1.00 98.12 90 GLN A O 1
ATOM 699 N N . LEU A 1 91 ? 12.246 4.131 -11.795 1.00 98.50 91 LEU A N 1
ATOM 700 C CA . LEU A 1 91 ? 11.512 3.934 -13.034 1.00 98.50 91 LEU A CA 1
ATOM 701 C C . LEU A 1 91 ? 12.313 4.489 -14.213 1.00 98.50 91 LEU A C 1
ATOM 703 O O . LEU A 1 91 ? 12.584 3.731 -15.140 1.00 98.50 91 LEU A O 1
ATOM 707 N N . GLU A 1 92 ? 12.816 5.720 -14.112 1.00 98.06 92 GLU A N 1
ATOM 708 C CA . GLU A 1 92 ? 13.691 6.331 -15.122 1.00 98.06 92 GLU A CA 1
ATOM 709 C C . GLU A 1 92 ? 14.931 5.459 -15.390 1.00 98.06 92 GLU A C 1
ATOM 711 O O . GLU A 1 92 ? 15.226 5.098 -16.530 1.00 98.06 92 GLU A O 1
ATOM 716 N N . SER A 1 93 ? 15.609 4.998 -14.332 1.00 97.81 93 SER A N 1
ATOM 717 C CA . SER A 1 93 ? 16.755 4.088 -14.474 1.00 97.81 93 SER A CA 1
ATOM 718 C C . SER A 1 93 ? 16.383 2.755 -15.139 1.00 97.81 93 SER A C 1
ATOM 720 O O . SER A 1 93 ? 17.184 2.162 -15.867 1.00 97.81 93 SER A O 1
ATOM 722 N N . ALA A 1 94 ? 15.184 2.228 -14.877 1.00 98.12 94 ALA A N 1
ATOM 723 C CA . ALA A 1 94 ? 14.717 1.000 -15.509 1.00 98.12 94 ALA A CA 1
ATOM 724 C C . ALA A 1 94 ? 14.394 1.202 -16.995 1.00 98.12 94 ALA A C 1
ATOM 726 O O . ALA A 1 94 ? 14.728 0.333 -17.804 1.00 98.12 94 ALA A O 1
ATOM 727 N N . GLU A 1 95 ? 13.801 2.338 -17.350 1.00 98.31 95 GLU A N 1
ATOM 728 C CA . GLU A 1 95 ? 13.515 2.722 -18.731 1.00 98.31 95 GLU A CA 1
ATOM 729 C C . GLU A 1 95 ? 14.801 2.916 -19.538 1.00 98.31 95 GLU A C 1
ATOM 731 O O . GLU A 1 95 ? 14.920 2.375 -20.638 1.00 98.31 95 GLU A O 1
ATOM 736 N N . GLU A 1 96 ? 15.814 3.576 -18.971 1.00 98.06 96 GLU A N 1
ATOM 737 C CA . GLU A 1 96 ? 17.120 3.725 -19.619 1.00 98.06 96 GLU A CA 1
ATOM 738 C C . GLU A 1 96 ? 17.763 2.358 -19.911 1.00 98.06 96 GLU A C 1
ATOM 740 O O . GLU A 1 96 ? 18.235 2.097 -21.023 1.00 98.06 96 GLU A O 1
ATOM 745 N N . ARG A 1 97 ? 17.723 1.433 -18.941 1.00 98.19 97 ARG A N 1
ATOM 746 C CA . ARG A 1 97 ? 18.203 0.057 -19.148 1.00 98.19 97 ARG A CA 1
ATOM 747 C C . ARG A 1 97 ? 17.449 -0.653 -20.271 1.00 98.19 97 ARG A C 1
ATOM 749 O O . ARG A 1 97 ? 18.076 -1.366 -21.054 1.00 98.19 97 ARG A O 1
ATOM 756 N N . LEU A 1 98 ? 16.132 -0.464 -20.361 1.00 98.25 98 LEU A N 1
ATOM 757 C CA . LEU A 1 98 ? 15.313 -1.042 -21.427 1.00 98.25 98 LEU A CA 1
ATOM 758 C C . LEU A 1 98 ? 15.709 -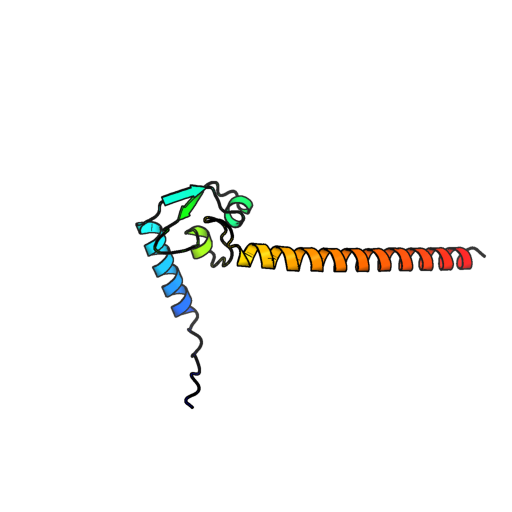0.480 -22.796 1.00 98.25 98 LEU A C 1
ATOM 760 O O . LEU A 1 98 ? 15.899 -1.255 -23.735 1.00 98.25 98 LEU A O 1
ATOM 764 N N . CYS A 1 99 ? 15.891 0.836 -22.906 1.00 97.69 99 CYS A N 1
ATOM 765 C CA . CYS A 1 99 ? 16.343 1.494 -24.132 1.00 97.69 99 CYS A CA 1
ATOM 766 C C . CYS A 1 99 ? 17.707 0.967 -24.594 1.00 97.69 99 CYS A C 1
ATOM 768 O O . CYS A 1 99 ? 17.869 0.607 -25.763 1.00 97.69 99 CYS A O 1
ATOM 770 N N . ASN A 1 100 ? 18.667 0.853 -23.675 1.00 98.00 100 ASN A N 1
ATOM 771 C CA . ASN A 1 100 ? 20.004 0.343 -23.976 1.00 98.00 100 ASN A CA 1
ATOM 772 C C . ASN A 1 100 ? 19.967 -1.117 -24.450 1.00 98.00 100 ASN A C 1
ATOM 774 O O . ASN A 1 100 ? 20.561 -1.450 -25.477 1.00 98.00 100 ASN A O 1
ATOM 778 N N . ALA A 1 101 ? 19.207 -1.973 -23.763 1.00 97.75 101 ALA A N 1
ATOM 779 C CA . ALA A 1 101 ? 19.037 -3.368 -24.161 1.00 97.75 101 ALA A CA 1
ATOM 780 C C . ALA A 1 101 ? 18.359 -3.495 -25.537 1.00 97.75 101 ALA A C 1
ATOM 782 O O . ALA A 1 101 ? 18.775 -4.298 -26.372 1.00 97.75 101 ALA A O 1
ATOM 783 N N . ALA A 1 102 ? 17.340 -2.676 -25.815 1.00 97.81 102 ALA A N 1
ATOM 784 C CA . ALA A 1 102 ? 16.677 -2.655 -27.116 1.00 97.81 102 ALA A CA 1
ATOM 785 C C . ALA A 1 102 ? 17.635 -2.229 -28.243 1.00 97.81 102 ALA A C 1
ATOM 787 O O . ALA A 1 102 ? 17.618 -2.822 -29.326 1.00 97.81 102 ALA A O 1
ATOM 788 N N . ALA A 1 103 ? 18.502 -1.244 -27.988 1.00 97.69 103 ALA A N 1
ATOM 789 C CA . ALA A 1 103 ? 19.528 -0.819 -28.936 1.00 97.69 103 ALA A CA 1
ATOM 790 C C . ALA A 1 103 ? 20.545 -1.937 -29.219 1.00 97.69 103 ALA A C 1
ATOM 792 O O . ALA A 1 103 ? 20.858 -2.203 -30.383 1.00 97.69 103 ALA A O 1
ATOM 793 N N . GLU A 1 104 ? 21.009 -2.635 -28.180 1.00 97.62 104 GLU A N 1
ATOM 794 C CA . GLU A 1 104 ? 21.923 -3.774 -28.305 1.00 97.62 104 GLU A CA 1
ATOM 795 C C . GLU A 1 104 ? 21.307 -4.907 -29.136 1.00 97.62 104 GLU A C 1
ATOM 797 O O . GLU A 1 104 ? 21.919 -5.380 -30.098 1.00 97.62 104 GLU A O 1
ATOM 802 N N . ILE A 1 105 ? 20.057 -5.280 -28.841 1.00 97.31 105 ILE A N 1
ATOM 803 C CA . ILE A 1 105 ? 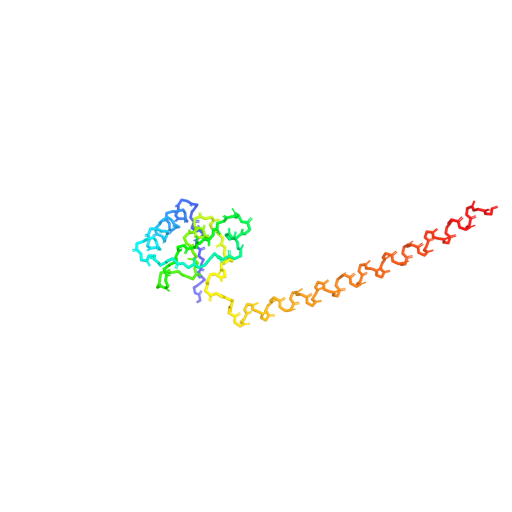19.297 -6.249 -29.639 1.00 97.31 105 ILE A CA 1
ATOM 804 C C . ILE A 1 105 ? 19.237 -5.784 -31.098 1.00 97.31 105 ILE A C 1
ATOM 806 O O . ILE A 1 105 ? 19.552 -6.556 -32.003 1.00 97.31 105 ILE A O 1
ATOM 810 N N . GLY A 1 106 ? 18.905 -4.517 -31.348 1.00 96.62 106 GLY A N 1
ATOM 811 C CA . GLY A 1 106 ? 18.879 -3.953 -32.698 1.00 96.62 106 GLY A CA 1
ATOM 812 C C . GLY A 1 106 ? 20.212 -4.101 -33.444 1.00 96.62 106 GLY A C 1
ATOM 813 O O . GLY A 1 106 ? 20.221 -4.436 -34.632 1.00 96.62 106 GLY A O 1
ATOM 814 N N . CYS A 1 107 ? 21.341 -3.901 -32.762 1.00 96.31 107 CYS A N 1
ATOM 815 C CA . CYS A 1 107 ? 22.678 -4.116 -33.319 1.00 96.31 107 CYS A CA 1
ATOM 816 C C . CYS A 1 107 ? 22.938 -5.593 -33.651 1.00 96.31 107 CYS A C 1
ATOM 818 O O . CYS A 1 107 ? 23.367 -5.898 -34.766 1.00 96.31 107 CYS A O 1
ATOM 820 N N . LEU A 1 108 ? 22.625 -6.511 -32.735 1.00 96.75 108 LEU A N 1
ATOM 821 C CA . LEU A 1 108 ? 22.797 -7.954 -32.943 1.00 96.75 108 LEU A CA 1
ATOM 822 C C . LEU A 1 108 ? 21.942 -8.476 -34.106 1.00 96.75 108 LEU A C 1
ATOM 824 O O . LEU A 1 108 ? 22.404 -9.281 -34.915 1.00 96.75 108 LEU A O 1
ATOM 828 N N . TRP A 1 109 ? 20.712 -7.979 -34.251 1.00 96.19 109 TRP A N 1
ATOM 829 C CA . TRP A 1 109 ? 19.843 -8.331 -35.376 1.00 96.19 109 TRP A CA 1
ATOM 830 C C . TRP A 1 109 ? 20.423 -7.876 -36.715 1.00 96.19 109 TRP A C 1
ATOM 832 O O . TRP A 1 109 ? 20.339 -8.617 -37.693 1.00 96.19 109 TRP A O 1
ATOM 842 N N . LYS A 1 110 ? 21.039 -6.687 -36.771 1.00 94.31 110 LYS A N 1
ATOM 843 C CA . LYS A 1 110 ? 21.736 -6.215 -37.978 1.00 94.31 110 LYS A CA 1
ATOM 844 C C . LYS A 1 110 ? 22.931 -7.105 -38.321 1.00 94.31 110 LYS A C 1
ATOM 846 O O . LYS A 1 110 ? 23.101 -7.417 -39.492 1.00 94.31 110 LYS A O 1
ATOM 851 N N . GLN A 1 111 ? 23.706 -7.536 -37.322 1.00 92.75 111 GLN A N 1
ATOM 852 C CA . GLN A 1 111 ? 24.844 -8.443 -37.521 1.00 92.75 111 GLN A CA 1
ATOM 853 C C . GLN A 1 111 ? 24.411 -9.821 -38.031 1.00 92.75 111 GLN A C 1
ATOM 855 O O . GLN A 1 111 ? 25.038 -10.342 -38.937 1.00 92.75 111 GLN A O 1
ATOM 860 N N . LYS A 1 112 ? 23.321 -10.391 -37.499 1.00 92.50 112 LYS A N 1
ATOM 861 C CA . LYS A 1 112 ? 22.790 -11.698 -37.934 1.00 92.50 112 LYS A CA 1
ATOM 862 C C . LYS A 1 112 ? 22.198 -11.680 -39.351 1.00 92.50 112 LYS A C 1
ATOM 864 O O . LYS A 1 112 ? 21.991 -12.732 -39.948 1.00 92.50 112 LYS A O 1
ATOM 869 N N . ARG A 1 113 ? 21.813 -10.499 -39.840 1.00 80.69 113 ARG A N 1
ATOM 870 C CA . ARG A 1 113 ? 21.182 -10.317 -41.154 1.00 80.69 113 ARG A CA 1
ATOM 871 C C . ARG A 1 113 ? 22.207 -10.105 -42.281 1.00 80.69 113 ARG A C 1
ATOM 873 O O . ARG A 1 113 ? 21.790 -10.052 -43.436 1.00 80.69 113 ARG A O 1
ATOM 880 N N . LEU A 1 114 ? 23.488 -9.941 -41.937 1.00 53.44 114 LEU A N 1
ATOM 881 C CA . LEU A 1 114 ? 24.645 -10.087 -42.828 1.00 53.44 114 LEU A CA 1
ATOM 882 C C . LEU A 1 114 ? 25.068 -11.560 -42.865 1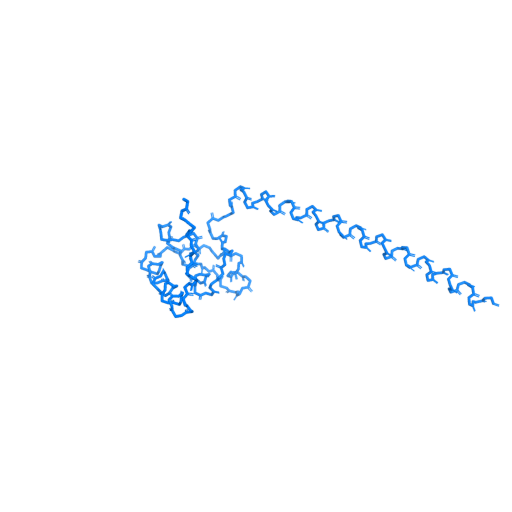.00 53.44 114 LEU A C 1
ATOM 884 O O . LEU A 1 114 ? 25.516 -11.990 -43.947 1.00 53.44 114 LEU A O 1
#

Organism: Cryphonectria parasitica (strain ATCC 38755 / EP155) (NCBI:txid660469)